Protein AF-A0A178B9M3-F1 (afdb_monomer)

Structure (mmCIF, N/CA/C/O backbone):
data_AF-A0A178B9M3-F1
#
_entry.id   AF-A0A178B9M3-F1
#
loop_
_atom_site.group_PDB
_atom_site.id
_atom_site.type_symbol
_atom_site.label_atom_id
_atom_site.label_alt_id
_atom_site.label_comp_id
_atom_site.label_asym_id
_atom_site.label_entity_id
_atom_site.label_seq_id
_atom_site.pdbx_PDB_ins_code
_atom_site.Cartn_x
_atom_site.Cartn_y
_atom_site.Cartn_z
_atom_site.occupancy
_atom_site.B_iso_or_equiv
_atom_site.auth_seq_id
_atom_site.auth_comp_id
_atom_site.auth_asym_id
_atom_site.auth_atom_id
_atom_site.pdbx_PDB_model_num
ATOM 1 N N . MET A 1 1 ? 5.825 -39.533 15.137 1.00 35.38 1 MET A N 1
ATOM 2 C CA . MET A 1 1 ? 6.564 -38.253 15.116 1.00 35.38 1 MET A CA 1
ATOM 3 C C . MET A 1 1 ? 5.817 -37.321 14.177 1.00 35.38 1 MET A C 1
ATOM 5 O O . MET A 1 1 ? 6.034 -37.391 12.977 1.00 35.38 1 MET A O 1
ATOM 9 N N . SER A 1 2 ? 4.848 -36.556 14.686 1.00 39.12 2 SER A N 1
ATOM 10 C CA . SER A 1 2 ? 4.097 -35.612 13.849 1.00 39.12 2 SER A CA 1
ATOM 11 C C . SER A 1 2 ? 4.970 -34.402 13.561 1.00 39.12 2 SER A C 1
ATOM 13 O O . SER A 1 2 ? 5.562 -33.834 14.483 1.00 39.12 2 SER A O 1
ATOM 15 N N . ALA A 1 3 ? 5.065 -34.044 12.281 1.00 41.19 3 ALA A N 1
ATOM 16 C CA . ALA A 1 3 ? 5.586 -32.759 11.855 1.00 41.19 3 ALA A CA 1
ATOM 17 C C . ALA A 1 3 ? 4.890 -31.680 12.689 1.00 41.19 3 ALA A C 1
ATOM 19 O O . ALA A 1 3 ? 3.663 -31.635 12.745 1.00 41.19 3 ALA A O 1
A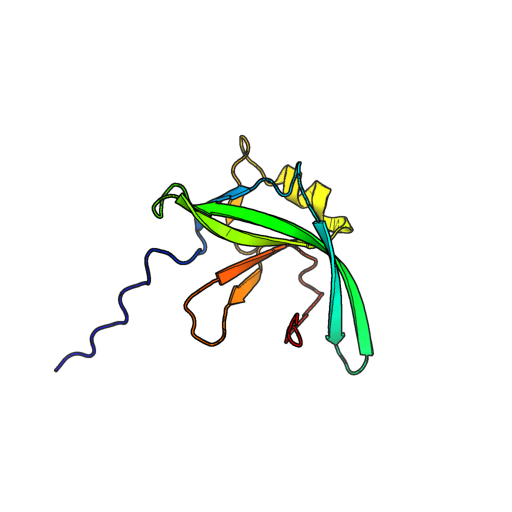TOM 20 N N . LYS A 1 4 ? 5.670 -30.864 13.403 1.00 38.25 4 LYS A N 1
ATOM 21 C CA . LYS A 1 4 ? 5.137 -29.626 13.957 1.00 38.25 4 LYS A CA 1
ATOM 22 C C . LYS A 1 4 ? 4.721 -28.802 12.749 1.00 38.25 4 LYS A C 1
ATOM 24 O O . LYS A 1 4 ? 5.595 -28.347 12.010 1.00 38.25 4 LYS A O 1
ATOM 29 N N . ASP A 1 5 ? 3.419 -28.668 12.534 1.00 43.19 5 ASP A N 1
ATOM 30 C CA . ASP A 1 5 ? 2.888 -27.652 11.639 1.00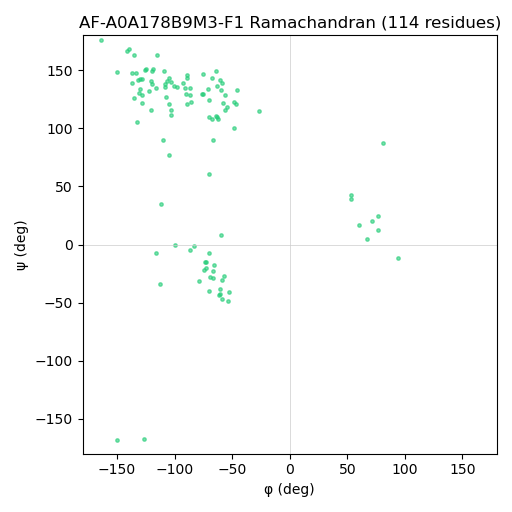 43.19 5 ASP A CA 1
ATOM 31 C C . ASP A 1 5 ? 3.602 -26.332 11.968 1.00 43.19 5 ASP A C 1
ATOM 33 O O . ASP A 1 5 ? 3.792 -26.026 13.156 1.00 43.19 5 ASP A O 1
ATOM 37 N N . PRO A 1 6 ? 4.093 -25.580 10.968 1.00 45.75 6 PRO A N 1
ATOM 38 C CA . PRO A 1 6 ? 4.714 -24.298 11.237 1.00 45.75 6 PRO A CA 1
ATOM 39 C C . PRO A 1 6 ? 3.688 -23.456 11.990 1.00 45.75 6 PRO A C 1
ATOM 41 O O . PRO A 1 6 ? 2.612 -23.171 11.465 1.00 45.75 6 PRO A O 1
ATOM 44 N N . VAL A 1 7 ? 4.012 -23.110 13.240 1.00 48.28 7 VAL A N 1
ATOM 45 C CA . VAL A 1 7 ? 3.222 -22.183 14.052 1.00 48.28 7 VAL A CA 1
ATOM 46 C C . VAL A 1 7 ? 2.918 -20.989 13.149 1.00 48.28 7 VAL A C 1
ATOM 48 O O . VAL A 1 7 ? 3.880 -20.410 12.630 1.00 48.28 7 VAL A O 1
ATOM 51 N N . PRO A 1 8 ? 1.640 -20.644 12.889 1.00 48.19 8 PRO A N 1
ATOM 52 C CA . PRO A 1 8 ? 1.333 -19.474 12.086 1.00 48.19 8 PRO A CA 1
ATOM 53 C C . PRO A 1 8 ? 2.060 -18.317 12.749 1.00 48.19 8 PRO A C 1
ATOM 55 O O . PRO A 1 8 ? 1.884 -18.057 13.942 1.00 48.19 8 PRO A O 1
ATOM 58 N N . ASN A 1 9 ? 2.989 -17.715 12.011 1.00 51.25 9 ASN A N 1
ATOM 59 C CA . ASN A 1 9 ? 3.817 -16.645 12.523 1.00 51.25 9 ASN A CA 1
ATOM 60 C C . ASN A 1 9 ? 2.865 -15.466 12.763 1.00 51.25 9 ASN A C 1
ATOM 62 O O . ASN A 1 9 ? 2.602 -14.684 11.854 1.00 51.25 9 ASN A O 1
ATOM 66 N N . SER A 1 10 ? 2.308 -15.395 13.980 1.00 56.31 10 SER A N 1
ATOM 67 C CA . SER A 1 10 ? 1.187 -14.556 14.461 1.00 56.31 10 SER A CA 1
ATOM 68 C C . SER A 1 10 ? 1.432 -13.039 14.325 1.00 56.31 10 SER A C 1
ATOM 70 O O . SER A 1 10 ? 0.705 -12.187 14.812 1.00 56.31 10 SER A O 1
ATOM 72 N N . SER A 1 11 ? 2.514 -12.681 13.647 1.00 64.44 11 SER A N 1
ATOM 73 C CA . SER A 1 11 ? 3.065 -11.351 13.451 1.00 64.44 11 SER A CA 1
ATOM 74 C C . SER A 1 11 ? 3.054 -10.889 11.995 1.00 64.44 11 SER A C 1
ATOM 76 O O . SER A 1 11 ? 3.420 -9.749 11.727 1.00 64.44 11 SER A O 1
ATOM 78 N N . ILE A 1 12 ? 2.695 -11.768 11.059 1.00 79.50 12 ILE A N 1
ATOM 79 C CA . ILE A 1 12 ? 2.646 -11.477 9.625 1.00 79.50 12 ILE A CA 1
ATOM 80 C C . ILE A 1 12 ? 1.228 -11.029 9.266 1.00 79.50 12 ILE A C 1
ATOM 82 O O . ILE A 1 12 ? 0.271 -11.614 9.761 1.00 79.50 12 ILE A O 1
ATOM 86 N N . VAL A 1 13 ? 1.080 -10.016 8.408 1.00 84.50 13 VAL A N 1
ATOM 87 C CA . VAL A 1 13 ? -0.236 -9.588 7.902 1.00 84.50 13 VAL A CA 1
ATOM 88 C C . VAL A 1 13 ? -0.914 -10.689 7.077 1.00 84.50 13 VAL A C 1
ATOM 90 O O . VAL A 1 13 ? -0.286 -11.343 6.242 1.00 84.50 13 VAL A O 1
ATOM 93 N N . GLU A 1 14 ? -2.203 -10.905 7.289 1.00 86.06 14 GLU A N 1
ATOM 94 C CA . GLU A 1 14 ? -2.999 -11.941 6.634 1.00 86.06 14 GLU A CA 1
ATOM 95 C C . GLU A 1 14 ? -4.342 -11.390 6.157 1.00 86.06 14 GLU A C 1
ATOM 97 O O . GLU A 1 14 ? -4.795 -10.323 6.570 1.00 86.06 14 GLU A O 1
ATOM 102 N N . LYS A 1 15 ? -4.996 -12.125 5.254 1.00 87.75 15 LYS A N 1
ATOM 103 C CA . LYS A 1 15 ? -6.358 -11.795 4.832 1.00 87.75 15 LYS A CA 1
ATOM 104 C C . LYS A 1 15 ? -7.286 -11.823 6.053 1.00 87.75 15 LYS A C 1
ATOM 106 O O . LYS A 1 15 ? -7.268 -12.781 6.819 1.00 87.75 15 LYS A O 1
ATOM 111 N N . GLY A 1 16 ? -8.111 -10.793 6.194 1.00 87.62 16 GLY A N 1
ATOM 112 C CA . GLY A 1 16 ? -9.005 -10.579 7.329 1.00 87.62 16 GLY A CA 1
ATOM 113 C C . GLY A 1 16 ? -8.415 -9.690 8.424 1.00 87.62 16 GLY A C 1
ATOM 114 O O . GLY A 1 16 ? -9.168 -9.246 9.286 1.00 87.62 16 GLY A O 1
ATOM 115 N N . ASP A 1 17 ? -7.113 -9.381 8.385 1.00 88.81 17 ASP A N 1
ATOM 116 C CA . ASP A 1 17 ? -6.521 -8.435 9.329 1.00 88.81 17 ASP A CA 1
ATOM 117 C C . ASP A 1 17 ? -7.036 -7.012 9.096 1.00 88.81 17 ASP A C 1
ATOM 119 O O . ASP A 1 17 ? -7.190 -6.557 7.963 1.00 88.81 17 ASP A O 1
ATOM 123 N N . SER A 1 18 ? -7.228 -6.282 10.189 1.00 90.31 18 SER A N 1
ATOM 124 C CA . SER A 1 18 ? -7.435 -4.838 10.161 1.00 90.31 18 SER A CA 1
ATOM 125 C C . SER A 1 18 ? -6.095 -4.122 10.280 1.00 90.31 18 SER A C 1
ATOM 127 O O . SER A 1 18 ? -5.269 -4.482 11.123 1.00 90.31 18 SER A O 1
ATOM 129 N N . ILE A 1 19 ? -5.877 -3.108 9.448 1.00 90.69 19 ILE A N 1
ATOM 130 C CA . ILE A 1 19 ? -4.667 -2.285 9.465 1.00 90.69 19 ILE A CA 1
ATOM 131 C C . ILE A 1 19 ? -5.019 -0.809 9.590 1.00 90.69 19 ILE A C 1
ATOM 133 O O . ILE A 1 19 ? -6.042 -0.350 9.084 1.00 90.69 19 ILE A O 1
ATOM 137 N N . THR A 1 20 ? -4.125 -0.050 10.209 1.00 90.12 20 THR A N 1
ATOM 138 C CA . THR A 1 20 ? -4.134 1.415 10.155 1.00 90.12 20 THR A CA 1
ATOM 139 C C . THR A 1 20 ? -2.866 1.875 9.460 1.00 90.12 20 THR A C 1
ATOM 141 O O . THR A 1 20 ? -1.791 1.347 9.734 1.00 90.12 20 THR A O 1
ATOM 144 N N . THR A 1 21 ? -2.965 2.823 8.535 1.00 88.06 21 THR A N 1
ATOM 145 C CA . THR A 1 21 ? -1.806 3.321 7.786 1.00 88.06 21 THR A CA 1
ATOM 146 C C . THR A 1 21 ? -1.834 4.831 7.671 1.00 88.06 21 THR A C 1
ATOM 148 O O . THR A 1 21 ? -2.899 5.439 7.600 1.00 88.06 21 THR A O 1
ATOM 151 N N . ASP A 1 22 ? -0.644 5.423 7.658 1.00 83.12 22 ASP A N 1
ATOM 152 C CA . ASP A 1 22 ? -0.442 6.844 7.425 1.00 83.12 22 ASP A CA 1
ATOM 153 C C . ASP A 1 22 ? -0.325 7.196 5.940 1.00 83.12 22 ASP A C 1
ATOM 155 O O . ASP A 1 22 ? -0.307 8.377 5.622 1.00 83.12 22 ASP A O 1
ATOM 159 N N . ILE A 1 23 ? -0.322 6.221 5.022 1.00 82.62 23 ILE A N 1
ATOM 160 C CA . ILE A 1 23 ? -0.084 6.451 3.584 1.00 82.62 23 ILE A CA 1
ATOM 161 C C . ILE A 1 23 ? -1.067 7.447 2.941 1.00 82.62 23 ILE A C 1
ATOM 163 O O . ILE A 1 23 ? -0.729 8.136 1.977 1.00 82.62 23 ILE A O 1
ATOM 167 N N . ALA A 1 24 ? -2.278 7.562 3.495 1.00 72.94 24 ALA A N 1
ATOM 168 C CA . ALA A 1 24 ? -3.282 8.521 3.045 1.00 72.94 24 ALA A CA 1
ATOM 169 C C . ALA A 1 24 ? -2.876 9.987 3.303 1.00 72.94 24 ALA A C 1
ATOM 171 O O . ALA A 1 24 ? -3.288 10.865 2.546 1.00 72.94 24 ALA A O 1
ATOM 172 N N . GLU A 1 25 ? -2.066 10.239 4.336 1.00 76.12 25 GLU A N 1
ATOM 173 C CA . GLU A 1 25 ? -1.638 11.573 4.786 1.00 76.12 25 GLU A CA 1
ATOM 174 C C . GLU A 1 25 ? -0.136 11.816 4.572 1.00 76.12 25 GLU A C 1
ATOM 176 O O . GLU A 1 25 ? 0.292 12.935 4.295 1.00 76.12 25 GLU A O 1
ATOM 181 N N . LYS A 1 26 ? 0.675 10.763 4.708 1.00 77.81 26 LYS A N 1
ATOM 182 C CA . LYS A 1 26 ? 2.132 10.754 4.610 1.00 77.81 26 LYS A CA 1
ATOM 183 C C . LYS A 1 26 ? 2.563 9.604 3.718 1.00 77.81 26 LYS A C 1
ATOM 185 O O . LYS A 1 26 ? 2.569 8.446 4.123 1.00 77.81 26 LYS A O 1
ATOM 190 N N . HIS A 1 27 ? 2.973 9.943 2.509 1.00 81.94 27 HIS A N 1
ATOM 191 C CA . HIS A 1 27 ? 3.519 8.988 1.562 1.00 81.94 27 HIS A CA 1
ATOM 192 C C . HIS A 1 27 ? 4.793 9.524 0.928 1.00 81.94 27 HIS A C 1
ATOM 194 O O . HIS A 1 27 ? 4.945 10.723 0.696 1.00 81.94 27 HIS A O 1
ATOM 200 N N . LEU A 1 28 ? 5.695 8.604 0.609 1.00 86.44 28 LEU A N 1
ATOM 201 C CA . LEU A 1 28 ? 6.827 8.870 -0.268 1.00 86.44 28 LEU A CA 1
ATOM 202 C C . LEU A 1 28 ? 6.497 8.327 -1.652 1.00 86.44 28 LEU A C 1
ATOM 204 O O . LEU A 1 28 ? 5.965 7.226 -1.764 1.00 86.44 28 LEU A O 1
ATOM 208 N N . LYS A 1 29 ? 6.802 9.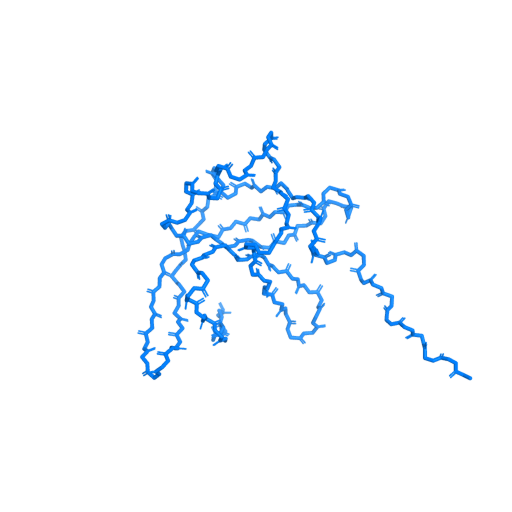091 -2.700 1.00 88.88 29 LYS A N 1
ATOM 209 C CA . LYS A 1 29 ? 6.716 8.586 -4.070 1.00 88.88 29 LYS A CA 1
ATOM 210 C C . LYS A 1 29 ? 7.914 7.684 -4.345 1.00 88.88 29 LYS A C 1
ATOM 212 O O . LYS A 1 29 ? 9.051 8.080 -4.101 1.00 88.88 29 LYS A O 1
ATOM 217 N N . VAL A 1 30 ? 7.648 6.495 -4.863 1.00 87.00 30 VAL A N 1
ATOM 218 C CA . VAL A 1 30 ? 8.642 5.532 -5.328 1.00 87.00 30 VAL A CA 1
ATOM 219 C C . VAL A 1 30 ? 8.237 5.052 -6.715 1.00 87.00 30 VAL A C 1
ATOM 221 O O . VAL A 1 30 ? 7.093 4.661 -6.933 1.00 87.00 30 VAL A O 1
ATOM 224 N N . THR A 1 31 ? 9.165 5.085 -7.663 1.00 86.38 31 THR A N 1
ATOM 225 C CA . THR A 1 31 ? 8.947 4.486 -8.981 1.00 86.38 31 THR A CA 1
ATOM 226 C C . THR A 1 31 ? 9.306 3.013 -8.894 1.00 86.38 31 THR A C 1
ATOM 228 O O . THR A 1 31 ? 10.418 2.666 -8.495 1.00 86.38 31 THR A O 1
ATOM 231 N N . ILE A 1 32 ? 8.360 2.142 -9.232 1.00 82.56 32 ILE A N 1
ATOM 232 C CA . ILE A 1 32 ? 8.592 0.702 -9.290 1.00 82.56 32 ILE A CA 1
ATOM 233 C C . ILE A 1 32 ? 8.692 0.307 -10.755 1.00 82.56 32 ILE A C 1
ATOM 235 O O . ILE A 1 32 ? 7.741 0.481 -11.514 1.00 82.56 32 ILE A O 1
ATOM 239 N N . GLU A 1 33 ? 9.835 -0.260 -11.128 1.00 82.69 33 GLU A N 1
ATOM 240 C CA . GLU A 1 33 ? 10.048 -0.864 -12.438 1.00 82.69 33 GLU A CA 1
ATOM 241 C C . GLU A 1 33 ? 9.858 -2.384 -12.365 1.00 82.69 33 GLU A C 1
ATOM 243 O O . GLU A 1 33 ? 10.368 -3.053 -11.462 1.00 82.69 33 GLU A O 1
ATOM 248 N N . TRP A 1 34 ? 9.148 -2.956 -13.335 1.00 77.56 34 TRP A N 1
ATOM 249 C CA . TRP A 1 34 ? 9.029 -4.403 -13.507 1.00 77.56 34 TRP A CA 1
ATOM 250 C C . TRP A 1 34 ? 9.037 -4.796 -14.984 1.00 77.56 34 TRP A C 1
ATOM 252 O O . TRP A 1 34 ? 8.897 -3.968 -15.881 1.00 77.56 34 TRP A O 1
ATOM 262 N N . SER A 1 35 ? 9.217 -6.089 -15.252 1.00 77.25 35 SER A N 1
ATOM 263 C CA . SER A 1 35 ? 9.137 -6.643 -16.605 1.00 77.25 35 SER A CA 1
ATOM 264 C C . SER A 1 35 ? 7.858 -7.456 -16.759 1.00 77.25 35 SER A C 1
ATOM 266 O O . SER A 1 35 ? 7.592 -8.361 -15.968 1.00 77.25 35 SER A O 1
ATOM 268 N N . GLN A 1 36 ? 7.067 -7.152 -17.784 1.00 76.94 36 GLN A N 1
ATOM 269 C CA . GLN A 1 36 ? 5.858 -7.892 -18.137 1.00 76.94 36 GLN A CA 1
ATOM 270 C C . GLN A 1 36 ? 5.838 -8.103 -19.651 1.00 76.94 36 GLN A C 1
ATOM 272 O O . GLN A 1 36 ? 5.974 -7.156 -20.422 1.00 76.94 36 GLN A O 1
ATOM 277 N N . SER A 1 37 ? 5.696 -9.358 -20.088 1.00 79.88 37 SER A N 1
ATOM 278 C CA . SER A 1 37 ? 5.687 -9.727 -21.514 1.00 79.88 37 SER A CA 1
ATOM 279 C C . SER A 1 37 ? 6.904 -9.211 -22.301 1.00 79.88 37 SER A C 1
ATOM 281 O O . SER A 1 37 ? 6.748 -8.728 -23.414 1.00 79.88 37 SER A O 1
ATOM 283 N N . LEU A 1 38 ? 8.113 -9.3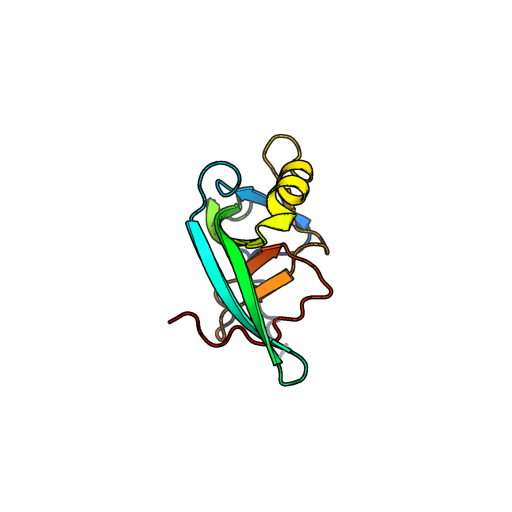02 -21.724 1.00 77.81 38 LEU A N 1
ATOM 284 C CA . LEU A 1 38 ? 9.382 -8.800 -22.294 1.00 77.81 38 LEU A CA 1
ATOM 285 C C . LEU A 1 38 ? 9.490 -7.268 -22.419 1.00 77.81 38 LEU A C 1
ATOM 287 O O . LEU A 1 38 ? 10.500 -6.768 -22.912 1.00 77.81 38 LEU A O 1
ATOM 291 N N . HIS A 1 39 ? 8.501 -6.518 -21.934 1.00 79.06 39 HIS A N 1
ATOM 292 C CA . HIS A 1 39 ? 8.541 -5.063 -21.882 1.00 79.06 39 HIS A CA 1
ATOM 293 C C . HIS A 1 39 ? 8.83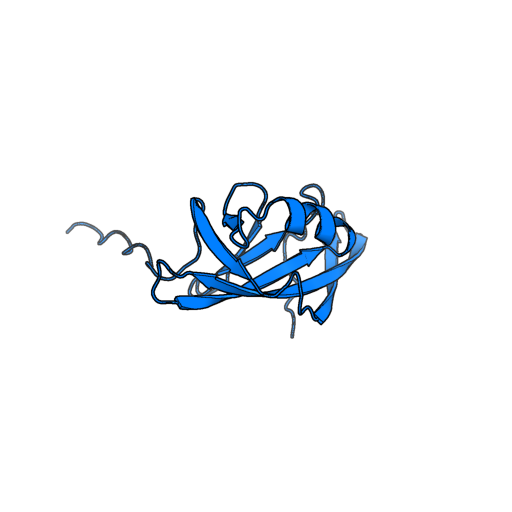0 -4.584 -20.465 1.00 79.06 39 HIS A C 1
ATOM 295 O O . HIS A 1 39 ? 8.283 -5.109 -19.493 1.00 79.06 39 HIS A O 1
ATOM 301 N N . LYS A 1 40 ? 9.663 -3.546 -20.361 1.00 81.50 40 LYS A N 1
ATOM 302 C CA . LYS A 1 40 ? 9.806 -2.788 -19.121 1.00 81.50 40 LYS A CA 1
ATOM 303 C C . LYS A 1 40 ? 8.544 -1.964 -18.897 1.00 81.50 40 LYS A C 1
ATOM 305 O O . LYS A 1 40 ? 8.040 -1.322 -19.820 1.00 81.50 40 LYS A O 1
ATOM 310 N N . LYS A 1 41 ? 8.043 -2.014 -17.676 1.00 82.81 41 LYS A N 1
ATOM 311 C CA . LYS A 1 41 ? 6.968 -1.187 -17.153 1.00 82.81 41 LYS A CA 1
ATOM 312 C C . LYS A 1 41 ? 7.524 -0.436 -15.961 1.00 82.81 41 LYS A C 1
ATOM 314 O O . LYS A 1 41 ? 8.294 -0.997 -15.188 1.00 82.81 41 LYS A O 1
ATOM 319 N N . GLU A 1 42 ? 7.138 0.815 -15.839 1.00 84.50 42 GLU A N 1
ATOM 320 C CA . GLU A 1 42 ? 7.434 1.644 -14.686 1.00 84.50 42 GLU A CA 1
ATOM 321 C C . GLU A 1 42 ? 6.135 2.310 -14.265 1.00 84.50 42 GLU A C 1
ATOM 323 O O . GLU A 1 42 ? 5.312 2.657 -15.111 1.00 84.50 42 GLU A O 1
ATOM 328 N N . GLU A 1 43 ? 5.930 2.434 -12.964 1.00 86.50 43 GLU A N 1
ATOM 329 C CA . GLU A 1 43 ? 4.745 3.084 -12.424 1.00 86.50 43 GLU A CA 1
ATOM 330 C C . GLU A 1 43 ? 5.087 3.724 -11.087 1.00 86.50 43 GLU A C 1
ATOM 332 O O . GLU A 1 43 ? 5.936 3.229 -10.335 1.00 86.50 43 GLU A O 1
ATOM 337 N N . THR A 1 44 ? 4.407 4.824 -10.784 1.00 89.75 44 THR A N 1
ATOM 338 C CA . THR A 1 44 ? 4.601 5.529 -9.521 1.00 89.75 44 THR A CA 1
ATOM 339 C C . THR A 1 44 ? 3.705 4.940 -8.441 1.00 89.75 44 THR A C 1
ATOM 341 O O . THR A 1 44 ? 2.491 4.796 -8.592 1.00 89.75 44 THR A O 1
ATOM 344 N N . TYR A 1 45 ? 4.324 4.620 -7.311 1.00 90.62 45 TYR A N 1
ATOM 345 C CA . TYR A 1 45 ? 3.664 4.166 -6.102 1.00 90.62 45 TYR A CA 1
ATOM 346 C C . TYR A 1 45 ? 3.930 5.141 -4.966 1.00 90.62 45 TYR A C 1
ATOM 348 O O . TYR A 1 45 ? 4.977 5.773 -4.863 1.00 90.62 45 TYR A O 1
ATOM 356 N N . PHE A 1 46 ? 2.980 5.207 -4.059 1.00 91.44 46 PHE A N 1
ATOM 357 C CA . PHE A 1 46 ? 3.133 5.763 -2.737 1.00 91.44 46 PHE A CA 1
ATOM 358 C C . PHE A 1 46 ? 3.573 4.658 -1.786 1.00 91.44 46 PHE A C 1
ATOM 360 O O . PHE A 1 46 ? 2.952 3.600 -1.746 1.00 91.44 46 PHE A O 1
ATOM 367 N N . SER A 1 47 ? 4.635 4.884 -1.020 1.00 89.44 47 SER A N 1
ATOM 368 C CA . SER A 1 47 ? 5.066 3.994 0.055 1.00 89.44 47 SER A CA 1
ATOM 369 C C . SER A 1 47 ? 4.784 4.625 1.411 1.00 89.44 47 SER A C 1
ATOM 371 O O . SER A 1 47 ? 5.071 5.808 1.620 1.00 89.44 47 SER A O 1
ATOM 373 N N . GLY A 1 48 ? 4.292 3.818 2.340 1.00 89.38 48 GLY A N 1
ATOM 374 C CA . GLY A 1 48 ? 4.037 4.207 3.721 1.00 89.38 48 GLY A CA 1
ATOM 375 C C . GLY A 1 48 ? 4.184 3.020 4.660 1.00 89.38 48 GLY A C 1
ATOM 376 O O . GLY A 1 48 ? 4.675 1.951 4.278 1.00 89.38 48 GLY A O 1
ATOM 377 N N . THR A 1 49 ? 3.735 3.195 5.900 1.00 89.56 49 THR A N 1
ATOM 378 C CA . THR A 1 49 ? 3.724 2.110 6.883 1.00 89.56 49 THR A CA 1
ATOM 379 C C . THR A 1 49 ? 2.311 1.830 7.355 1.00 89.56 49 THR A C 1
ATOM 381 O O . THR A 1 49 ? 1.456 2.711 7.401 1.00 89.56 49 THR A O 1
ATOM 384 N N . PHE A 1 50 ? 2.041 0.580 7.704 1.00 89.81 50 PHE A N 1
ATOM 385 C CA . PHE A 1 50 ? 0.799 0.205 8.358 1.00 89.81 50 PHE A CA 1
ATOM 386 C C . PHE A 1 50 ? 1.090 -0.525 9.657 1.00 89.81 50 PHE A C 1
ATOM 388 O O . PHE A 1 50 ? 2.117 -1.190 9.777 1.00 89.81 50 PHE A O 1
ATOM 395 N N . LYS A 1 51 ? 0.175 -0.414 10.616 1.00 89.25 51 LYS A N 1
ATOM 396 C CA . LYS A 1 51 ? 0.216 -1.107 11.900 1.00 89.25 51 LYS A CA 1
ATOM 397 C C . LYS A 1 51 ? -0.855 -2.183 11.955 1.00 89.25 51 LYS A C 1
ATOM 399 O O . LYS A 1 51 ? -1.934 -2.020 11.387 1.00 89.25 51 LYS A O 1
ATOM 404 N N . LEU A 1 52 ? -0.560 -3.246 12.696 1.00 85.38 52 LEU A N 1
ATOM 405 C CA . LEU A 1 52 ? -1.494 -4.318 13.048 1.00 85.38 52 LEU A CA 1
ATOM 406 C C . LEU A 1 52 ? -1.810 -4.236 14.550 1.00 85.38 52 LEU A C 1
ATOM 408 O O . LEU A 1 52 ? -1.085 -4.840 15.353 1.00 85.38 52 LEU A O 1
ATOM 412 N N . PRO A 1 53 ? -2.853 -3.494 14.967 1.00 79.62 53 PRO A N 1
ATOM 413 C CA . PRO A 1 53 ? -3.209 -3.350 16.380 1.00 79.62 53 PRO A CA 1
ATOM 414 C C . PRO A 1 53 ? -3.381 -4.701 17.090 1.00 79.62 53 PRO A C 1
ATOM 416 O O . PRO A 1 53 ? -2.878 -4.899 18.193 1.00 79.62 53 PRO A O 1
ATOM 419 N N . GLN A 1 54 ? -4.003 -5.664 16.410 1.00 80.62 54 GLN A N 1
ATOM 420 C CA . GLN A 1 54 ? -4.285 -7.012 16.901 1.00 80.62 54 GLN A CA 1
ATOM 421 C C . GLN A 1 54 ? -3.054 -7.930 16.985 1.00 80.62 54 GLN A C 1
ATOM 423 O O . GLN A 1 54 ? -3.106 -8.949 17.665 1.00 80.62 54 GLN A O 1
ATOM 428 N N . LYS A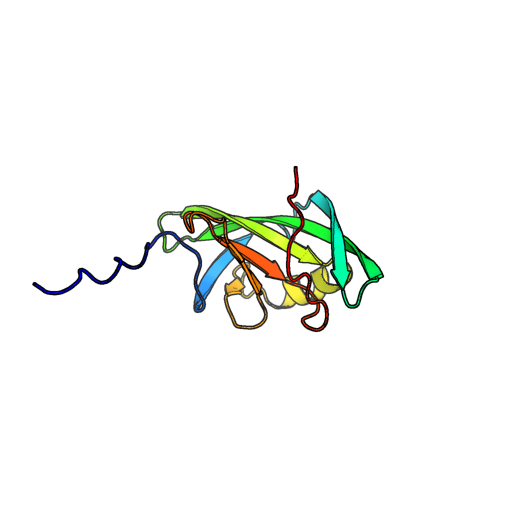 1 55 ? -1.932 -7.572 16.341 1.00 78.06 55 LYS A N 1
ATOM 429 C CA . LYS A 1 55 ? -0.677 -8.358 16.331 1.00 78.06 55 LYS A CA 1
ATOM 430 C C . LYS A 1 55 ? 0.453 -7.654 17.094 1.00 78.06 55 LYS A C 1
ATOM 432 O O . LYS A 1 55 ? 1.621 -7.723 16.712 1.00 78.06 55 LYS A O 1
ATOM 437 N N . GLY A 1 56 ? 0.103 -6.950 18.173 1.00 72.75 56 GLY A N 1
ATOM 438 C CA . GLY A 1 56 ? 1.063 -6.274 19.053 1.00 72.75 56 GLY A CA 1
ATOM 439 C C . GLY A 1 56 ? 1.621 -4.966 18.486 1.00 72.75 56 GLY A C 1
ATOM 440 O O . GLY A 1 56 ? 2.729 -4.576 18.843 1.00 72.75 56 GLY A O 1
ATOM 441 N N . GLY A 1 57 ? 0.893 -4.306 17.578 1.00 69.38 57 GLY A N 1
ATOM 442 C CA . GLY A 1 57 ? 1.283 -3.002 17.033 1.00 69.38 57 GLY A CA 1
ATOM 443 C C . GLY A 1 57 ? 2.479 -3.047 16.082 1.00 69.38 57 GLY A C 1
ATOM 444 O O . GLY A 1 57 ? 3.126 -2.022 15.872 1.00 69.38 57 GLY A O 1
ATOM 445 N N . LYS A 1 58 ? 2.785 -4.219 15.511 1.00 74.31 58 LYS A N 1
ATOM 446 C CA . LYS A 1 58 ? 3.850 -4.367 14.514 1.00 74.31 58 LYS A CA 1
ATOM 447 C C . LYS A 1 58 ? 3.563 -3.513 13.288 1.00 74.31 58 LYS A C 1
ATOM 449 O O . LYS A 1 58 ? 2.414 -3.437 12.847 1.00 74.31 58 LYS A O 1
ATOM 454 N N . SER A 1 59 ? 4.626 -2.926 12.748 1.00 82.00 59 SER A N 1
ATOM 455 C CA . SER A 1 59 ? 4.577 -2.117 11.537 1.00 82.00 59 SER A CA 1
ATOM 456 C C . SER A 1 59 ? 5.193 -2.859 10.357 1.00 82.00 59 SER A C 1
ATOM 458 O O . SER A 1 59 ? 6.228 -3.509 10.507 1.00 82.00 59 SER A O 1
ATOM 460 N N . ALA A 1 60 ? 4.593 -2.724 9.181 1.00 85.62 60 ALA A N 1
ATOM 461 C CA . ALA A 1 60 ? 5.157 -3.190 7.918 1.00 85.62 60 ALA A CA 1
ATOM 462 C C . ALA A 1 60 ? 4.896 -2.167 6.805 1.00 85.62 60 ALA A C 1
ATOM 464 O O . ALA A 1 60 ? 4.146 -1.207 6.991 1.00 85.62 60 ALA A O 1
ATOM 465 N N . ALA A 1 61 ? 5.559 -2.342 5.663 1.00 88.38 61 ALA A N 1
ATOM 466 C CA . ALA A 1 61 ? 5.418 -1.433 4.532 1.00 88.38 61 ALA A CA 1
ATOM 467 C C . ALA A 1 61 ? 4.090 -1.658 3.795 1.00 88.38 61 ALA A C 1
ATOM 469 O O . ALA A 1 61 ? 3.611 -2.787 3.678 1.00 88.38 61 ALA A O 1
ATOM 470 N N . ILE A 1 62 ? 3.516 -0.588 3.259 1.00 89.56 62 ILE A N 1
ATOM 471 C CA . ILE A 1 62 ? 2.424 -0.653 2.288 1.00 89.56 62 ILE A CA 1
ATOM 472 C C . ILE A 1 62 ? 2.784 0.197 1.077 1.00 89.56 62 ILE A C 1
ATOM 474 O O . ILE A 1 62 ? 3.382 1.264 1.220 1.00 89.56 62 ILE A O 1
ATOM 478 N N . PHE A 1 63 ? 2.416 -0.290 -0.102 1.00 89.88 63 PHE A N 1
ATOM 479 C CA . PHE A 1 63 ? 2.591 0.396 -1.372 1.00 89.88 63 PHE A CA 1
ATOM 480 C C . PHE A 1 63 ? 1.233 0.563 -2.046 1.00 89.88 63 PHE A C 1
ATOM 482 O O . PHE A 1 63 ? 0.469 -0.396 -2.137 1.00 89.88 63 PHE A O 1
ATOM 489 N N . VAL A 1 64 ? 0.928 1.764 -2.518 1.00 91.06 64 VAL A N 1
ATOM 490 C CA . VAL A 1 64 ? -0.331 2.094 -3.194 1.00 91.06 64 VAL A CA 1
ATOM 491 C C . VAL A 1 64 ? 0.006 2.766 -4.516 1.00 91.06 64 VAL A C 1
ATOM 493 O O . VAL A 1 64 ? 0.697 3.776 -4.512 1.00 91.06 64 VAL A O 1
ATOM 496 N N . GLN A 1 65 ? -0.446 2.222 -5.642 1.00 91.00 65 GLN A N 1
ATOM 497 C CA . GLN A 1 65 ? -0.257 2.857 -6.951 1.00 91.00 65 GLN A CA 1
ATOM 498 C C . GLN A 1 65 ? -0.890 4.254 -6.949 1.00 91.00 65 GLN A C 1
ATOM 500 O O . GLN A 1 65 ? -1.977 4.432 -6.398 1.00 91.00 65 GLN A O 1
ATOM 505 N N . GLU A 1 66 ? -0.221 5.237 -7.556 1.00 89.81 66 GLU A N 1
ATOM 506 C CA . GLU A 1 66 ? -0.640 6.644 -7.500 1.00 89.81 66 GLU A CA 1
ATOM 507 C C . GLU A 1 66 ? -2.095 6.842 -7.946 1.00 89.81 66 GLU A C 1
ATOM 509 O O . GLU A 1 66 ? -2.897 7.415 -7.209 1.00 89.81 66 GLU A O 1
ATOM 514 N N . GLU A 1 67 ? -2.472 6.262 -9.086 1.00 90.19 67 GLU A N 1
ATOM 515 C CA . GLU A 1 67 ? -3.831 6.346 -9.639 1.00 90.19 67 GLU A CA 1
ATOM 516 C C . GLU A 1 67 ? -4.897 5.652 -8.775 1.00 90.19 67 GLU A C 1
ATOM 518 O O . GLU A 1 67 ? -6.092 5.911 -8.907 1.00 90.19 67 GLU A O 1
ATOM 523 N N . LYS A 1 68 ? -4.473 4.776 -7.860 1.00 89.81 68 LYS A N 1
ATOM 524 C CA . LYS A 1 68 ? -5.338 3.993 -6.972 1.00 89.81 68 LYS A CA 1
ATOM 525 C C . LYS A 1 68 ? -5.438 4.582 -5.567 1.00 89.81 68 LYS A C 1
ATOM 527 O O . LYS A 1 68 ? -6.158 4.027 -4.740 1.00 89.81 68 LYS A O 1
ATOM 532 N N . LEU A 1 69 ? -4.767 5.699 -5.273 1.00 88.12 69 LEU A N 1
ATOM 533 C CA . LEU A 1 69 ? -4.761 6.290 -3.932 1.00 88.12 69 LEU A CA 1
ATOM 534 C C . LEU A 1 69 ? -6.163 6.693 -3.452 1.00 88.12 69 LEU A C 1
ATOM 536 O O . LEU A 1 69 ? -6.509 6.447 -2.298 1.00 88.12 69 LEU A O 1
ATOM 540 N N . GLU A 1 70 ? -6.975 7.295 -4.317 1.00 88.81 70 GLU A N 1
ATOM 541 C 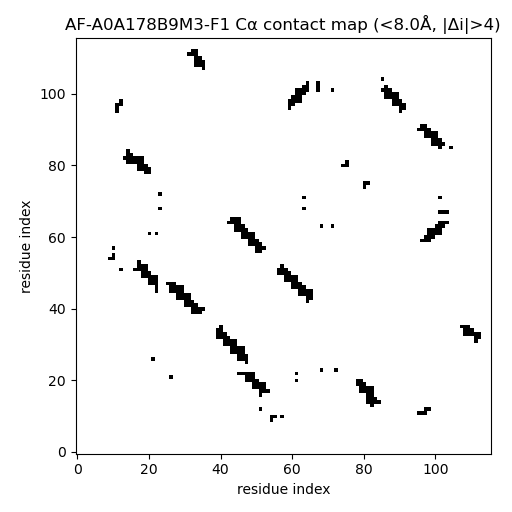CA . GLU A 1 70 ? -8.329 7.725 -3.946 1.00 88.81 70 GLU A CA 1
ATOM 542 C C . GLU A 1 70 ? -9.264 6.526 -3.722 1.00 88.81 70 GLU A C 1
ATOM 544 O O . GLU A 1 70 ? -10.004 6.493 -2.738 1.00 88.81 70 GLU A O 1
ATOM 549 N N . GLU A 1 71 ? -9.158 5.486 -4.558 1.00 90.56 71 GLU A N 1
ATOM 550 C CA . GLU A 1 71 ? -9.871 4.215 -4.362 1.00 90.56 71 GLU A CA 1
ATOM 551 C C . GLU A 1 71 ? -9.440 3.551 -3.045 1.00 90.56 71 GLU A C 1
ATOM 553 O O . GLU A 1 71 ? -10.274 3.132 -2.244 1.00 90.56 71 GLU A O 1
ATOM 558 N N . PHE A 1 72 ? -8.135 3.547 -2.764 1.00 89.81 72 PHE A N 1
ATOM 559 C CA . PHE A 1 72 ? -7.581 3.037 -1.517 1.00 89.81 72 PHE A CA 1
ATOM 560 C C . PHE A 1 72 ? -8.137 3.781 -0.298 1.00 89.81 72 PHE A C 1
ATOM 562 O O . PHE A 1 72 ? -8.560 3.141 0.663 1.00 89.81 72 PHE A O 1
ATOM 569 N N . LYS A 1 73 ? -8.179 5.119 -0.316 1.00 88.69 73 LYS A N 1
ATOM 570 C CA . LYS A 1 73 ? -8.754 5.919 0.780 1.00 88.69 73 LYS A CA 1
ATOM 571 C C . LYS A 1 73 ? -10.233 5.602 1.001 1.00 88.69 73 LYS A C 1
ATOM 573 O O . LYS A 1 73 ? -10.657 5.512 2.149 1.00 88.69 73 LYS A O 1
ATOM 578 N N . ALA A 1 74 ? -10.995 5.378 -0.069 1.00 89.88 74 ALA A N 1
ATOM 579 C CA . ALA A 1 74 ? -12.412 5.030 0.016 1.00 89.88 74 ALA A CA 1
ATOM 580 C C . ALA A 1 74 ? -12.669 3.649 0.654 1.00 89.88 74 ALA A C 1
ATOM 582 O O . ALA A 1 74 ? -13.744 3.424 1.205 1.00 89.88 74 ALA A O 1
ATOM 583 N N . LEU A 1 75 ? -11.689 2.736 0.632 1.00 88.31 75 LEU A N 1
ATOM 584 C CA . LEU A 1 75 ? -11.774 1.445 1.331 1.00 88.31 75 LEU A CA 1
ATOM 585 C C . LEU A 1 75 ? -11.641 1.571 2.857 1.00 88.31 75 LEU A C 1
ATOM 587 O O . LEU A 1 75 ? -11.945 0.617 3.579 1.00 88.31 75 LEU A O 1
ATOM 591 N N . ALA A 1 76 ? -11.169 2.714 3.361 1.00 89.38 76 ALA A N 1
ATOM 592 C CA . ALA A 1 76 ? -11.018 2.937 4.788 1.00 89.38 76 ALA A CA 1
ATOM 593 C C . ALA A 1 76 ? -12.392 3.058 5.457 1.00 89.38 76 ALA A C 1
ATOM 595 O O . ALA A 1 76 ? -13.184 3.942 5.138 1.00 89.38 76 ALA A O 1
ATOM 596 N N . THR A 1 77 ? -12.653 2.226 6.459 1.00 87.00 77 THR A N 1
ATOM 597 C CA . THR A 1 77 ? -13.802 2.387 7.355 1.00 87.00 77 THR A CA 1
ATOM 598 C C . THR A 1 77 ? -13.295 2.953 8.674 1.00 87.00 77 THR A C 1
ATOM 600 O O . THR A 1 77 ? -12.541 2.291 9.387 1.00 87.00 77 THR A O 1
ATOM 603 N N . SER A 1 78 ? -13.654 4.201 8.985 1.00 85.19 78 SER A N 1
ATOM 604 C CA . SER A 1 78 ? -13.203 4.902 10.201 1.00 85.19 78 SER A CA 1
ATOM 605 C C . SER A 1 78 ? -11.671 4.914 10.375 1.00 85.19 78 SER A C 1
ATOM 607 O O . SER A 1 78 ? -11.161 4.719 11.477 1.00 85.19 78 SER A O 1
ATOM 609 N N . GLY A 1 79 ? -10.922 5.089 9.277 1.00 84.12 79 GLY A N 1
ATOM 610 C CA . GLY A 1 79 ? -9.449 5.119 9.286 1.00 84.12 79 GLY A CA 1
ATOM 611 C C . GLY A 1 79 ? -8.772 3.748 9.418 1.00 84.12 79 GLY A C 1
ATOM 612 O O . GLY A 1 79 ? -7.572 3.672 9.675 1.00 84.12 79 GLY A O 1
ATOM 613 N N . THR A 1 80 ? -9.534 2.663 9.258 1.00 88.25 80 THR A N 1
ATOM 614 C CA . THR A 1 80 ? -9.033 1.284 9.265 1.00 88.25 80 THR A CA 1
ATOM 615 C C . THR A 1 80 ? -9.335 0.614 7.931 1.00 88.25 80 THR A C 1
ATOM 617 O O . THR A 1 80 ? -10.433 0.749 7.397 1.00 88.25 80 THR A O 1
ATOM 620 N N . TRP A 1 81 ? -8.380 -0.148 7.405 1.00 91.62 81 TRP A N 1
ATOM 621 C CA . TRP A 1 81 ? -8.553 -0.955 6.200 1.00 91.62 81 TRP A CA 1
ATOM 622 C C . TRP A 1 81 ? -8.612 -2.426 6.574 1.00 91.62 81 TRP A C 1
ATOM 624 O O . TRP A 1 81 ? -7.790 -2.909 7.352 1.00 91.62 81 TRP A O 1
ATOM 634 N N . THR A 1 82 ? -9.557 -3.156 5.990 1.00 92.06 82 THR A N 1
ATOM 635 C CA . THR A 1 82 ? -9.582 -4.616 6.087 1.00 92.06 82 THR A CA 1
ATOM 636 C C . THR A 1 82 ? -8.777 -5.206 4.941 1.00 92.06 82 THR A C 1
ATOM 638 O O . THR A 1 82 ? -9.096 -5.004 3.768 1.00 92.06 82 THR A O 1
ATOM 641 N N . VAL A 1 83 ? -7.748 -5.978 5.276 1.00 90.12 83 VAL A N 1
ATOM 642 C CA . VAL A 1 83 ? -6.926 -6.696 4.307 1.00 90.12 83 VAL A CA 1
ATOM 643 C C . VAL A 1 83 ? -7.777 -7.785 3.664 1.00 90.12 83 VAL A C 1
ATOM 645 O O . VAL A 1 83 ? -8.121 -8.788 4.285 1.00 90.12 83 VAL A O 1
ATOM 648 N N . ASN A 1 84 ? -8.133 -7.593 2.401 1.00 88.31 84 ASN A N 1
ATOM 649 C CA . ASN A 1 84 ? -8.915 -8.539 1.614 1.00 88.31 84 ASN A CA 1
ATOM 650 C C . ASN A 1 84 ? -8.193 -8.881 0.289 1.00 88.31 84 ASN A C 1
ATOM 652 O O . ASN A 1 84 ? -7.010 -8.599 0.122 1.00 88.31 84 ASN A O 1
ATOM 656 N N . GLU A 1 85 ? -8.891 -9.516 -0.651 1.00 85.75 85 GLU A N 1
ATOM 657 C CA . GLU A 1 85 ? -8.324 -9.983 -1.928 1.00 85.75 85 GLU A CA 1
ATOM 658 C C . GLU A 1 85 ? -7.947 -8.868 -2.911 1.00 85.75 85 GLU A C 1
ATOM 660 O O . GLU A 1 85 ? -7.406 -9.151 -3.980 1.00 85.75 85 GLU A O 1
ATOM 665 N N . VAL A 1 86 ? -8.276 -7.609 -2.622 1.00 86.56 86 VAL A N 1
ATOM 666 C CA . VAL A 1 86 ? -7.816 -6.463 -3.417 1.00 86.56 86 VAL A CA 1
ATOM 667 C C . VAL A 1 86 ? -6.346 -6.147 -3.164 1.00 86.56 86 VAL A C 1
ATOM 669 O O . VAL A 1 86 ? -5.700 -5.562 -4.025 1.00 86.56 86 VAL A O 1
ATOM 672 N N . PHE A 1 87 ? -5.811 -6.571 -2.018 1.00 88.12 87 PHE A N 1
ATOM 673 C CA . PHE A 1 87 ? -4.405 -6.412 -1.689 1.00 88.12 87 PHE A CA 1
ATOM 674 C C . PHE A 1 87 ? -3.590 -7.573 -2.243 1.00 88.12 87 PHE A C 1
ATOM 676 O O . PHE A 1 87 ? -3.933 -8.744 -2.062 1.00 88.12 87 PHE A O 1
ATOM 683 N N . GLN A 1 88 ? -2.464 -7.243 -2.863 1.00 87.38 88 GLN A N 1
ATOM 684 C CA . GLN A 1 88 ? -1.403 -8.202 -3.113 1.00 87.38 88 GLN A CA 1
ATOM 685 C C . GLN A 1 88 ? -0.432 -8.225 -1.935 1.00 87.38 88 GLN A C 1
ATOM 687 O O . GLN A 1 88 ? -0.163 -7.213 -1.285 1.00 87.38 88 GLN A O 1
ATOM 692 N N . PHE A 1 89 ? 0.105 -9.409 -1.661 1.00 84.69 89 PHE A N 1
ATOM 693 C CA . PHE A 1 89 ? 1.072 -9.618 -0.597 1.00 84.69 89 PHE A CA 1
ATOM 694 C C . PHE A 1 89 ? 2.464 -9.746 -1.197 1.00 84.69 89 PHE A C 1
ATOM 696 O O . PHE A 1 89 ? 2.752 -10.713 -1.903 1.00 84.69 89 PHE A O 1
ATOM 703 N N . GLY A 1 90 ? 3.343 -8.805 -0.871 1.00 79.62 90 GLY A N 1
ATOM 704 C CA . GLY A 1 90 ? 4.771 -8.998 -1.069 1.00 79.62 90 GLY A CA 1
ATOM 705 C C . GLY A 1 90 ? 5.385 -9.647 0.166 1.00 79.62 90 GLY A C 1
ATOM 706 O O . GLY A 1 90 ? 4.956 -9.385 1.289 1.00 79.62 90 GLY A O 1
ATOM 707 N N . GLN A 1 91 ? 6.360 -10.532 -0.021 1.00 76.69 91 GLN A N 1
ATOM 708 C CA . GLN A 1 91 ? 6.977 -11.272 1.076 1.00 76.69 91 GLN A CA 1
ATOM 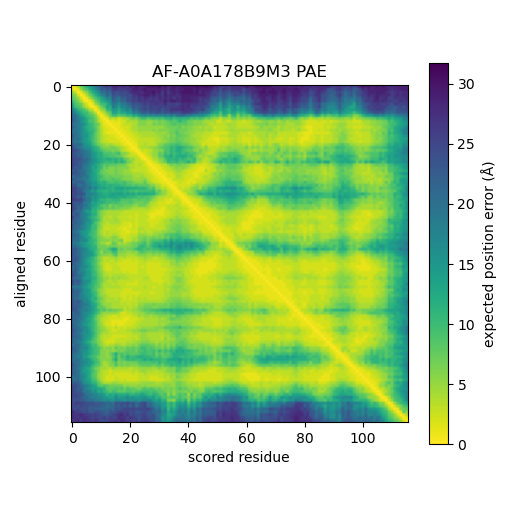709 C C . GLN A 1 91 ? 8.494 -11.324 0.908 1.00 76.69 91 GLN A C 1
ATOM 711 O O . GLN A 1 91 ? 8.999 -11.544 -0.194 1.00 76.69 91 GLN A O 1
ATOM 716 N N . ALA A 1 92 ? 9.219 -11.154 2.014 1.00 74.00 92 ALA A N 1
ATOM 717 C CA . ALA A 1 92 ? 10.661 -11.353 2.041 1.00 74.00 92 ALA A CA 1
ATOM 718 C C . ALA A 1 92 ? 11.004 -12.826 1.742 1.00 74.00 92 ALA A C 1
ATOM 720 O O . ALA A 1 92 ? 10.233 -13.734 2.060 1.00 74.00 92 ALA A O 1
ATOM 721 N N . LYS A 1 93 ? 12.168 -13.088 1.129 1.00 72.31 93 LYS A N 1
ATOM 722 C CA . LYS A 1 93 ? 12.575 -14.450 0.717 1.00 72.31 93 LYS A CA 1
ATOM 723 C C . LYS A 1 93 ? 12.637 -15.444 1.884 1.00 72.31 93 LYS A C 1
ATOM 725 O O . LYS A 1 93 ? 12.380 -16.629 1.695 1.00 72.31 93 LYS A O 1
ATOM 730 N N . ASP A 1 94 ? 12.948 -14.955 3.077 1.00 74.50 94 ASP A N 1
ATOM 731 C CA . ASP A 1 94 ? 13.003 -15.704 4.337 1.00 74.50 94 ASP A CA 1
ATOM 732 C C . ASP A 1 94 ? 11.626 -15.875 5.014 1.00 74.50 94 ASP A C 1
ATOM 734 O O . ASP A 1 94 ? 11.521 -16.504 6.065 1.00 74.50 94 ASP A O 1
ATOM 738 N N . ARG A 1 95 ? 10.561 -15.322 4.415 1.00 69.50 95 ARG A N 1
ATOM 739 C CA . ARG A 1 95 ? 9.178 -15.315 4.913 1.00 69.50 95 ARG A CA 1
ATOM 740 C C . ARG A 1 95 ? 8.993 -14.636 6.274 1.00 69.50 95 ARG A C 1
ATOM 742 O O . ARG A 1 95 ? 7.946 -14.827 6.892 1.00 69.50 95 ARG A O 1
ATOM 749 N N . SER A 1 96 ? 9.955 -13.830 6.725 1.00 72.19 96 SER A N 1
ATOM 750 C CA . SER A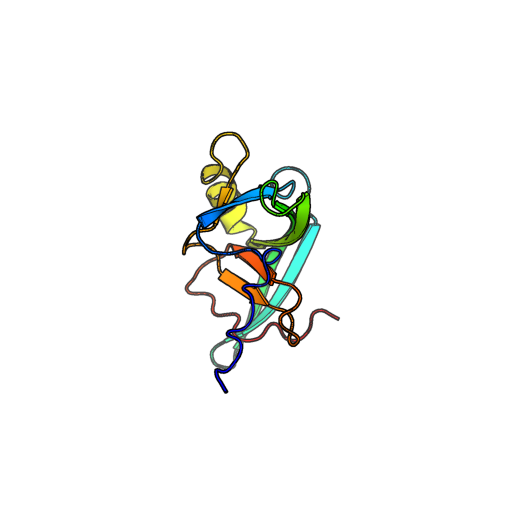 1 96 ? 9.900 -13.167 8.034 1.00 72.19 96 SER A CA 1
ATOM 751 C C . SER A 1 96 ? 8.993 -11.933 8.038 1.00 72.19 96 SER A C 1
ATOM 753 O O . SER A 1 96 ? 8.346 -11.643 9.045 1.00 72.19 96 SER A O 1
ATOM 755 N N . VAL A 1 97 ? 8.898 -11.243 6.897 1.00 72.88 97 VAL A N 1
ATOM 756 C CA . VAL A 1 97 ? 8.134 -10.001 6.722 1.00 72.88 97 VAL A CA 1
ATOM 757 C C . VAL A 1 97 ? 7.233 -10.098 5.496 1.00 72.88 97 VAL A C 1
ATOM 759 O O . VAL A 1 97 ? 7.612 -10.656 4.463 1.00 72.88 97 VAL A O 1
ATOM 762 N N . ARG A 1 98 ? 6.033 -9.523 5.611 1.00 84.25 98 ARG A N 1
ATOM 763 C CA . ARG A 1 98 ? 5.080 -9.359 4.514 1.00 84.25 98 ARG A CA 1
ATOM 764 C C . ARG A 1 98 ? 4.609 -7.912 4.471 1.00 84.25 98 ARG A C 1
ATOM 766 O O . ARG A 1 98 ? 4.283 -7.343 5.510 1.00 84.25 98 ARG A O 1
ATOM 773 N N . TRP A 1 99 ? 4.588 -7.342 3.279 1.00 87.00 99 TRP A N 1
ATOM 774 C CA . TRP A 1 99 ? 4.073 -6.009 3.000 1.00 87.00 99 TRP A CA 1
ATOM 775 C C . TRP A 1 99 ? 2.852 -6.106 2.095 1.00 87.00 99 TRP A C 1
ATOM 777 O O . TRP A 1 99 ? 2.596 -7.139 1.467 1.00 87.00 99 TRP A O 1
ATOM 787 N N . LEU A 1 100 ? 2.089 -5.023 2.051 1.00 89.25 100 LEU A N 1
ATOM 788 C CA . LEU A 1 100 ? 0.888 -4.931 1.235 1.00 89.25 100 LEU A CA 1
ATOM 789 C C . LEU A 1 100 ? 1.151 -4.074 0.008 1.00 89.25 100 LEU A C 1
ATOM 791 O O . LEU A 1 100 ? 1.871 -3.081 0.076 1.00 89.25 100 LEU A O 1
ATOM 795 N N . VAL A 1 101 ? 0.543 -4.460 -1.103 1.00 89.31 101 VAL A N 1
ATOM 796 C CA . VAL A 1 101 ? 0.544 -3.691 -2.341 1.00 89.31 101 VAL A CA 1
ATOM 797 C C . VAL A 1 101 ? -0.900 -3.550 -2.803 1.00 89.31 101 VAL A C 1
ATOM 799 O O . VAL A 1 101 ? -1.632 -4.538 -2.876 1.00 89.31 101 VAL A O 1
ATOM 802 N N . TYR A 1 102 ? -1.318 -2.325 -3.091 1.00 90.44 102 TYR A N 1
ATOM 803 C CA . TYR A 1 102 ? -2.618 -2.011 -3.663 1.00 90.44 102 TYR A CA 1
ATOM 804 C C . TYR A 1 102 ? -2.418 -1.291 -4.993 1.00 90.44 102 TYR A C 1
ATOM 806 O O . TYR A 1 102 ? -1.838 -0.210 -5.054 1.00 90.44 102 TYR A O 1
ATOM 814 N N . HIS A 1 103 ? -2.850 -1.931 -6.067 1.00 88.12 103 HIS A N 1
ATOM 815 C CA . HIS A 1 103 ? -2.614 -1.506 -7.442 1.00 88.12 103 HIS A CA 1
ATOM 816 C C . HIS A 1 103 ? -3.576 -2.232 -8.377 1.00 88.12 103 HIS A C 1
ATOM 818 O O . HIS A 1 103 ? -4.329 -3.111 -7.941 1.00 88.12 103 HIS A O 1
ATOM 824 N N . ASP A 1 104 ? -3.534 -1.885 -9.658 1.00 84.19 104 ASP A N 1
ATOM 825 C CA . ASP A 1 104 ? -4.229 -2.652 -10.680 1.00 84.19 104 ASP A CA 1
ATOM 826 C C . ASP A 1 104 ? -3.791 -4.131 -10.671 1.00 84.19 104 ASP A C 1
ATOM 828 O O . ASP A 1 104 ? -2.606 -4.452 -10.717 1.00 84.19 104 ASP A O 1
ATOM 832 N N . LYS A 1 105 ? -4.757 -5.056 -10.617 1.00 74.31 105 LYS A N 1
ATOM 833 C CA . LYS A 1 105 ? -4.499 -6.505 -10.615 1.00 74.31 105 LYS A CA 1
ATOM 834 C C . LYS A 1 105 ? -4.039 -7.029 -11.975 1.00 74.31 105 LYS A C 1
ATOM 836 O O . LYS A 1 105 ? -3.469 -8.121 -12.041 1.00 74.31 105 LYS A O 1
ATOM 841 N N . GLU A 1 106 ? -4.306 -6.294 -13.052 1.00 75.56 106 GLU A N 1
ATOM 842 C CA . GLU A 1 106 ? -3.775 -6.603 -14.380 1.00 75.56 106 GLU A CA 1
ATOM 843 C C . GLU A 1 106 ? -2.264 -6.360 -14.442 1.00 75.56 106 GLU A C 1
ATOM 845 O O . GLU A 1 106 ? -1.538 -7.056 -15.170 1.00 75.56 106 GLU A O 1
ATOM 850 N N . HIS A 1 107 ? -1.769 -5.436 -13.612 1.00 70.81 107 HIS A N 1
ATOM 851 C CA . HIS A 1 107 ? -0.348 -5.286 -13.373 1.00 70.81 107 HIS A CA 1
ATOM 852 C C . HIS A 1 107 ? 0.117 -6.499 -12.574 1.00 70.81 107 HIS A C 1
ATOM 854 O O . HIS A 1 107 ? -0.197 -6.705 -11.402 1.00 70.81 107 HIS A O 1
ATOM 860 N N . LYS A 1 108 ? 0.887 -7.343 -13.257 1.00 65.94 108 LYS A N 1
ATOM 861 C CA . LYS A 1 108 ? 1.577 -8.483 -12.669 1.00 65.94 108 LYS A CA 1
ATOM 862 C C . LYS A 1 108 ? 3.050 -8.116 -12.552 1.00 65.94 108 LYS A C 1
ATOM 864 O O . LYS A 1 108 ? 3.833 -8.612 -13.365 1.00 65.94 108 LYS A O 1
ATOM 869 N N . PRO A 1 109 ? 3.464 -7.301 -11.561 1.00 63.62 109 PRO A N 1
ATOM 870 C CA . PRO A 1 109 ? 4.862 -7.187 -11.175 1.00 63.62 109 PRO A CA 1
ATOM 871 C C . PRO A 1 109 ? 5.267 -8.496 -10.483 1.00 63.62 109 PRO A C 1
ATOM 873 O O . PRO A 1 109 ? 5.602 -8.558 -9.303 1.00 63.62 109 PRO A O 1
ATOM 876 N N . TYR A 1 110 ? 5.165 -9.601 -11.222 1.00 49.06 110 TYR A N 1
ATOM 877 C CA . TYR A 1 110 ? 5.793 -10.850 -10.867 1.00 49.06 110 TYR A CA 1
ATOM 878 C C . TYR A 1 110 ? 7.278 -10.538 -10.891 1.00 49.06 110 TYR A C 1
ATOM 880 O O . TYR A 1 110 ? 7.851 -10.328 -11.954 1.00 49.06 110 TYR A O 1
ATOM 888 N N . GLN A 1 111 ? 7.871 -10.515 -9.702 1.00 47.66 111 GLN A N 1
ATOM 889 C CA . GLN A 1 111 ? 9.255 -10.131 -9.451 1.00 47.66 111 GLN A CA 1
ATOM 890 C C . GLN A 1 111 ? 9.434 -8.615 -9.396 1.00 47.66 111 GLN A C 1
ATOM 892 O O . GLN A 1 111 ? 9.835 -7.970 -10.359 1.00 47.66 111 GLN A O 1
ATOM 897 N N . VAL A 1 112 ? 9.230 -8.065 -8.195 1.00 44.47 112 VAL A N 1
ATOM 898 C CA . VAL A 1 112 ? 10.094 -6.977 -7.727 1.00 44.47 112 VAL A CA 1
ATOM 899 C C . VAL A 1 112 ? 11.530 -7.449 -7.968 1.00 44.47 112 VAL A C 1
ATOM 901 O O . VAL A 1 112 ? 12.052 -8.292 -7.233 1.00 44.47 112 VAL A O 1
ATOM 904 N N . ILE A 1 113 ? 12.138 -6.976 -9.054 1.00 38.16 113 ILE A N 1
ATOM 905 C CA . ILE A 1 113 ? 13.589 -6.896 -9.148 1.00 38.16 113 ILE A CA 1
ATOM 906 C C . ILE A 1 113 ? 13.977 -6.013 -7.968 1.00 38.16 113 ILE A C 1
ATOM 908 O O . ILE A 1 113 ? 13.414 -4.936 -7.799 1.00 38.16 113 ILE A O 1
ATOM 912 N N . SER A 1 114 ? 14.820 -6.562 -7.097 1.00 33.94 114 SER A N 1
ATOM 913 C CA . SER A 1 114 ? 15.265 -5.990 -5.830 1.00 33.94 114 SER A CA 1
ATOM 914 C C . SER A 1 114 ? 15.234 -4.459 -5.816 1.00 33.94 114 SER A C 1
ATOM 916 O O . SER A 1 114 ? 15.997 -3.823 -6.539 1.00 33.94 114 SER A O 1
ATOM 918 N N . LEU A 1 115 ? 14.383 -3.876 -4.968 1.00 33.81 115 LEU A N 1
ATOM 919 C CA . LEU A 1 115 ? 14.627 -2.525 -4.472 1.00 33.81 115 LEU A CA 1
ATOM 920 C C . LEU A 1 115 ? 15.924 -2.618 -3.653 1.00 33.81 115 LEU A C 1
ATOM 922 O O . LEU A 1 115 ? 15.965 -3.347 -2.659 1.00 33.81 115 LEU A O 1
ATOM 926 N N . PHE A 1 116 ? 16.986 -2.015 -4.190 1.00 32.88 116 PHE A N 1
ATOM 927 C CA . PHE A 1 116 ? 18.310 -1.906 -3.573 1.00 32.88 116 PHE A CA 1
ATOM 928 C C . PHE A 1 116 ? 18.272 -1.047 -2.308 1.00 32.88 116 PHE A C 1
ATOM 930 O O . PHE A 1 116 ? 17.476 -0.081 -2.278 1.00 32.88 116 PHE A O 1
#

pLDDT: mean 77.68, std 16.02, range [32.88, 92.06]

Sequence (116 aa):
MSAKDPVPNSSIVEKGDSITTDIAEKHLKVTIEWSQSLHKKEETYFSGTFKLPQKGGKSAAIFVQEEKLEEFKALATSGTWTVNEVFQFGQAKDRSVRWLVYHDKEHKPYQVISLF

Foldseek 3Di:
DDDPDPDPPLQEDDAQFKKAWCQLPDWDWDWFWADDPNDIDIFIWTKTWIFGVPSVGDIDIEIETPVCSVVVVVCDDVRMHGRHPQWDWDADPVRPYIYTYHDDPVDDRVDRPDPD

Solvent-accessible surface area (backbone atoms only — not comparable to full-atom values): 6922 Å² total; per-residue (Å²): 134,78,79,76,71,77,71,76,67,77,72,50,82,50,81,72,39,58,32,38,58,48,46,90,85,50,57,44,84,42,77,50,60,28,56,51,94,94,36,83,44,71,48,56,24,31,38,29,47,30,31,26,70,91,44,78,55,47,71,38,50,34,35,32,26,56,92,39,45,67,62,54,56,68,60,38,58,94,72,33,35,68,39,46,89,73,49,45,78,47,65,46,96,86,67,79,48,47,32,43,33,37,54,67,80,87,62,58,65,68,55,74,63,75,86,127

Mean predicted aligned error: 8.9 Å

Radius of gyration: 15.22 Å; Cα contacts (8 Å, |Δi|>4): 195; chains: 1; bounding box: 32×50×41 Å

Secondary structure (DSSP, 8-state):
----PPPP-TTS--TT-EEEESTTTS-EEEEEEEEETTEEEEEEEEEEEEEEGGGTTEEEEEEEEGGGHHHHHHT-BTTBEE--TTSEEEE-TTSS-EEEEES-TT----S-----

Nearest PDB structures (foldseek):
  3h15-assembly1_A  TM=5.013E-01  e=4.443E-01  Xenopus laevis
  7uy7-assembly1_A  TM=4.938E-01  e=4.187E-01  Tetrahymena thermophila
  6cqk-assembly3_D  TM=4.347E-01  e=4.443E-01  Saccharomyces cerevisiae
  7m30-assembly1_D  TM=4.699E-01  e=5.697E+00  Human betaherpesvirus 5
  5vod-assembly1_D  TM=3.460E-01  e=2.795E+00  Human herpesvirus 5 strain Merlin